Protein AF-A0A6A4QYQ4-F1 (afdb_monomer)

Structure (mmCIF, N/CA/C/O backbone):
data_AF-A0A6A4QYQ4-F1
#
_entry.id   AF-A0A6A4QYQ4-F1
#
loop_
_atom_site.group_PDB
_atom_site.id
_atom_site.type_symbol
_atom_site.label_atom_id
_atom_site.label_alt_id
_atom_site.label_comp_id
_atom_site.label_asym_id
_atom_site.label_entity_id
_atom_site.label_seq_id
_atom_site.pdbx_PDB_ins_code
_atom_site.Cartn_x
_atom_site.Cartn_y
_atom_site.Cartn_z
_atom_site.occupancy
_atom_site.B_iso_or_equiv
_atom_site.auth_seq_id
_atom_site.auth_comp_id
_atom_site.auth_asym_id
_atom_site.auth_atom_id
_atom_site.pdbx_PDB_model_num
ATOM 1 N N . MET A 1 1 ? 36.200 -15.616 38.634 1.00 42.34 1 MET A N 1
ATOM 2 C CA . MET A 1 1 ? 34.795 -15.156 38.515 1.00 42.34 1 MET A CA 1
ATOM 3 C C . MET A 1 1 ? 34.502 -14.800 37.057 1.00 42.34 1 MET A C 1
ATOM 5 O O . MET A 1 1 ? 34.887 -13.727 36.611 1.00 42.34 1 MET A O 1
ATOM 9 N N . ALA A 1 2 ? 33.910 -15.711 36.279 1.00 44.31 2 ALA A N 1
ATOM 10 C CA . ALA A 1 2 ? 33.624 -15.473 34.861 1.00 44.31 2 ALA A CA 1
ATOM 11 C C . ALA A 1 2 ? 32.282 -14.739 34.697 1.00 44.31 2 ALA A C 1
ATOM 13 O O . ALA A 1 2 ? 31.247 -15.209 35.167 1.00 44.31 2 ALA A O 1
ATOM 14 N N . LYS A 1 3 ? 32.292 -13.568 34.049 1.00 54.75 3 LYS A N 1
ATOM 15 C CA . LYS A 1 3 ? 31.078 -12.793 33.754 1.00 54.75 3 LYS A CA 1
ATOM 16 C C . LYS A 1 3 ? 30.328 -13.438 32.585 1.00 54.75 3 LYS A C 1
ATOM 18 O O . LYS A 1 3 ? 30.856 -13.533 31.481 1.00 54.75 3 LYS A O 1
ATOM 23 N N . ALA A 1 4 ? 29.086 -13.849 32.828 1.00 55.16 4 ALA A N 1
ATOM 24 C CA . ALA A 1 4 ? 28.192 -14.388 31.810 1.00 55.16 4 ALA A CA 1
ATOM 25 C C . ALA A 1 4 ? 27.809 -13.306 30.783 1.00 55.16 4 ALA A C 1
ATOM 27 O O . ALA A 1 4 ? 27.131 -12.326 31.102 1.00 55.16 4 ALA A O 1
ATOM 28 N N . VAL A 1 5 ? 28.221 -13.497 29.530 1.00 58.78 5 VAL A N 1
ATOM 29 C CA . VAL A 1 5 ? 27.784 -12.682 28.391 1.00 58.78 5 VAL A CA 1
ATOM 30 C C . VAL A 1 5 ? 26.336 -13.052 28.075 1.00 58.78 5 VAL A C 1
ATOM 32 O O . VAL A 1 5 ? 26.058 -14.096 27.485 1.00 58.78 5 VAL A O 1
ATOM 35 N N . LYS A 1 6 ? 25.389 -12.199 28.478 1.00 55.00 6 LYS A N 1
ATOM 36 C CA . LYS A 1 6 ? 23.975 -12.334 28.105 1.00 55.00 6 LYS A CA 1
ATOM 37 C C . LYS A 1 6 ? 23.851 -12.171 26.585 1.00 55.00 6 LYS A C 1
ATOM 39 O O . LYS A 1 6 ? 23.822 -11.052 26.076 1.00 55.00 6 LYS A O 1
ATOM 44 N N . LYS A 1 7 ? 23.780 -13.285 25.848 1.00 50.59 7 LYS A N 1
ATOM 45 C CA . LYS A 1 7 ? 23.397 -13.293 24.429 1.00 50.59 7 LYS A CA 1
ATOM 46 C C . LYS A 1 7 ? 21.974 -12.741 24.325 1.00 50.59 7 LYS A C 1
ATOM 48 O O . LYS A 1 7 ? 21.006 -13.427 24.639 1.00 50.59 7 LYS A O 1
ATOM 53 N N . SER A 1 8 ? 21.857 -11.482 23.909 1.00 54.22 8 SER A N 1
ATOM 54 C CA . SER A 1 8 ? 20.593 -10.874 23.499 1.00 54.22 8 SER A CA 1
ATOM 55 C C . SER A 1 8 ? 20.063 -11.655 22.298 1.00 54.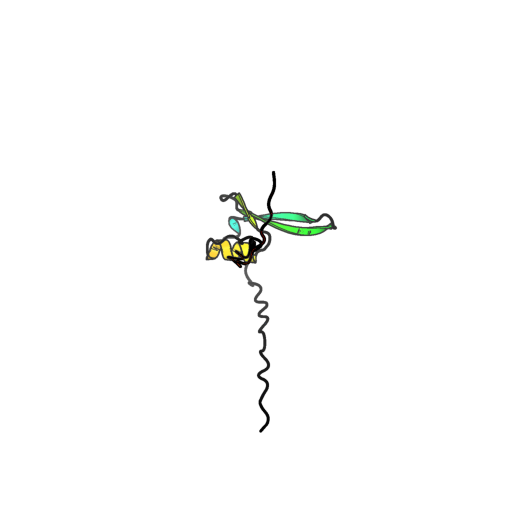22 8 SER A C 1
ATOM 57 O O . SER A 1 8 ? 20.491 -11.463 21.160 1.00 54.22 8 SER A O 1
ATOM 59 N N . THR A 1 9 ? 19.154 -12.590 22.552 1.00 54.25 9 THR A N 1
ATOM 60 C CA . THR A 1 9 ? 18.376 -13.246 21.509 1.00 54.25 9 THR A CA 1
ATOM 61 C C . THR A 1 9 ? 17.405 -12.210 20.954 1.00 54.25 9 THR A C 1
ATOM 63 O O . THR A 1 9 ? 16.296 -12.021 21.454 1.00 54.25 9 THR A O 1
ATOM 66 N N . ARG A 1 10 ? 17.832 -11.486 19.911 1.00 53.66 10 ARG A N 1
ATOM 67 C CA . ARG A 1 10 ? 16.917 -10.710 19.068 1.00 53.66 10 ARG A CA 1
ATOM 68 C C . ARG A 1 10 ? 15.907 -11.695 18.489 1.00 53.66 10 ARG A C 1
ATOM 70 O O . ARG A 1 10 ? 16.190 -12.383 17.512 1.00 53.66 10 ARG A O 1
ATOM 77 N N . LYS A 1 11 ? 14.742 -11.802 19.129 1.00 52.31 11 LYS A N 1
ATOM 78 C CA . LYS A 1 11 ? 13.598 -12.554 18.619 1.00 52.31 11 LYS A CA 1
ATOM 79 C C . LYS A 1 11 ? 13.166 -11.877 17.321 1.00 52.31 11 LYS A C 1
ATOM 81 O O . LYS A 1 11 ? 12.365 -10.948 17.337 1.00 52.31 11 LYS A O 1
ATOM 86 N N . ASN A 1 12 ? 13.701 -12.341 16.195 1.00 55.06 12 ASN A N 1
ATOM 87 C CA . ASN A 1 12 ? 13.149 -12.083 14.874 1.00 55.06 12 ASN A CA 1
ATOM 88 C C . ASN A 1 12 ? 11.815 -12.829 14.793 1.00 55.06 12 ASN A C 1
ATOM 90 O O . ASN A 1 12 ? 11.709 -13.882 14.175 1.00 55.06 12 ASN A O 1
ATOM 94 N N . LYS A 1 13 ? 10.788 -12.311 15.475 1.00 52.41 13 LYS A N 1
ATOM 95 C CA . LYS A 1 13 ? 9.414 -12.747 15.264 1.00 52.41 13 LYS A CA 1
ATOM 96 C C . LYS A 1 13 ? 8.995 -12.177 13.918 1.00 52.41 13 LYS A C 1
ATOM 98 O O . LYS A 1 13 ? 8.414 -11.100 13.819 1.00 52.41 13 LYS A O 1
ATOM 103 N N . SER A 1 14 ? 9.310 -12.917 12.863 1.00 55.28 14 SER A N 1
ATOM 104 C CA . SER A 1 14 ? 8.574 -12.892 11.607 1.00 55.28 14 SER A CA 1
ATOM 105 C C . SER A 1 14 ? 7.150 -13.397 11.868 1.00 55.28 14 SER A C 1
ATOM 107 O O . SER A 1 14 ? 6.728 -14.415 11.336 1.00 55.28 14 SER A O 1
ATOM 109 N N . GLN A 1 15 ? 6.402 -12.696 12.724 1.00 58.44 15 GLN A N 1
ATOM 110 C CA . GLN A 1 15 ? 4.951 -12.751 12.715 1.00 58.44 15 GLN A CA 1
ATOM 111 C C . GLN A 1 15 ? 4.551 -11.985 11.457 1.00 58.44 15 GLN A C 1
ATOM 113 O O . GLN A 1 15 ? 4.377 -10.765 11.451 1.00 58.44 15 GLN A O 1
ATOM 118 N N . LEU A 1 16 ? 4.580 -12.699 10.333 1.00 58.19 16 LEU A N 1
ATOM 119 C CA . LEU A 1 16 ? 3.706 -12.358 9.231 1.00 58.19 16 LEU A CA 1
ATOM 120 C C . LEU A 1 16 ? 2.285 -12.500 9.787 1.00 58.19 16 LEU A C 1
ATOM 122 O O . LEU A 1 16 ? 1.981 -13.548 10.361 1.00 58.19 16 LEU A O 1
ATOM 126 N N . PRO A 1 17 ? 1.453 -11.456 9.701 1.00 54.41 17 PRO A N 1
ATOM 127 C CA . PRO A 1 17 ? 0.049 -11.594 10.036 1.00 54.41 17 PRO A CA 1
ATOM 128 C C . PRO A 1 17 ? -0.516 -12.695 9.134 1.00 54.41 17 PRO A C 1
ATOM 130 O O . PRO A 1 17 ? -0.401 -12.639 7.911 1.00 54.41 17 PRO A O 1
ATOM 133 N N .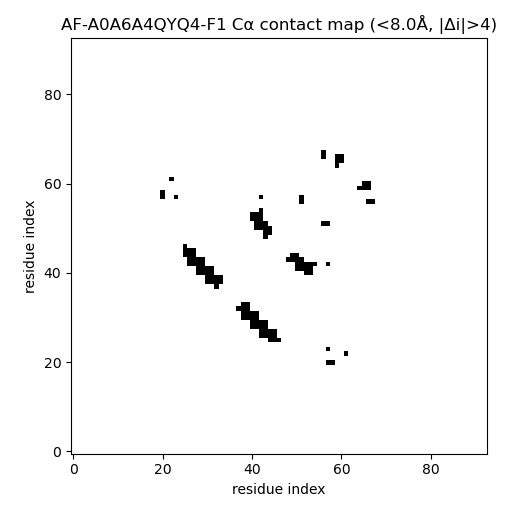 SER A 1 18 ? -1.028 -13.755 9.758 1.00 57.69 18 SER A N 1
ATOM 134 C CA . SER A 1 18 ? -1.577 -14.938 9.084 1.00 57.69 18 SER A CA 1
ATOM 135 C C . SER A 1 18 ? -2.905 -14.653 8.384 1.00 57.69 18 SER A C 1
ATOM 137 O O . SER A 1 18 ? -3.412 -15.498 7.654 1.00 57.69 18 SER A O 1
ATOM 139 N N . LYS A 1 19 ? -3.467 -13.464 8.602 1.00 62.94 19 LYS A N 1
ATOM 140 C CA . LYS A 1 19 ? -4.745 -13.020 8.063 1.00 62.94 19 LYS A CA 1
ATOM 141 C C . LYS A 1 19 ? -4.543 -11.690 7.354 1.00 62.94 19 LYS A C 1
A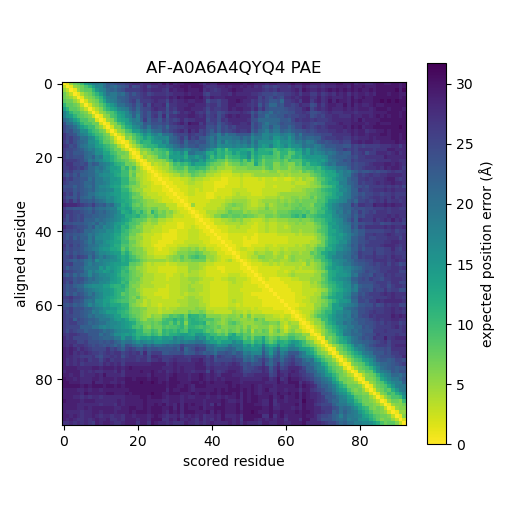TOM 143 O O . LYS A 1 19 ? -3.764 -10.854 7.810 1.00 62.94 19 LYS A O 1
ATOM 148 N N . LEU A 1 20 ? -5.236 -11.520 6.232 1.00 63.78 20 LEU A N 1
ATOM 149 C CA . LEU A 1 20 ? -5.380 -10.207 5.615 1.00 63.78 20 LEU A CA 1
ATOM 150 C C . LEU A 1 20 ? -6.056 -9.282 6.641 1.00 63.78 20 LEU A C 1
ATOM 152 O O . LEU A 1 20 ? -6.969 -9.739 7.330 1.00 63.78 20 LEU A O 1
ATOM 156 N N . PRO A 1 21 ? -5.605 -8.028 6.782 1.00 66.25 21 PRO A N 1
ATOM 157 C CA . PRO A 1 21 ? -6.208 -7.098 7.722 1.00 66.25 21 PRO A CA 1
ATOM 158 C C . PRO A 1 21 ? -7.693 -6.897 7.434 1.00 66.25 21 PRO A C 1
ATOM 160 O O . PRO A 1 21 ? -8.090 -6.703 6.279 1.00 66.25 21 PRO A O 1
ATOM 163 N N . GLU A 1 22 ? -8.487 -6.883 8.502 1.00 68.56 22 GLU A N 1
ATOM 164 C CA . GLU A 1 22 ? -9.832 -6.313 8.488 1.00 68.56 22 GLU A CA 1
ATOM 165 C C . GLU A 1 22 ? -9.707 -4.866 7.984 1.00 68.56 22 GLU A C 1
ATOM 167 O O . GLU A 1 22 ? -8.944 -4.074 8.534 1.00 68.56 22 GLU A O 1
ATOM 172 N N . GLY A 1 23 ? -10.346 -4.559 6.853 1.00 70.19 23 GLY A N 1
ATOM 173 C CA . GLY A 1 23 ? -10.232 -3.257 6.183 1.00 70.19 23 GLY A CA 1
ATOM 174 C C . GLY A 1 23 ? -9.536 -3.274 4.819 1.00 70.19 23 GLY A C 1
ATOM 175 O O . GLY A 1 23 ? -9.568 -2.265 4.116 1.00 70.19 2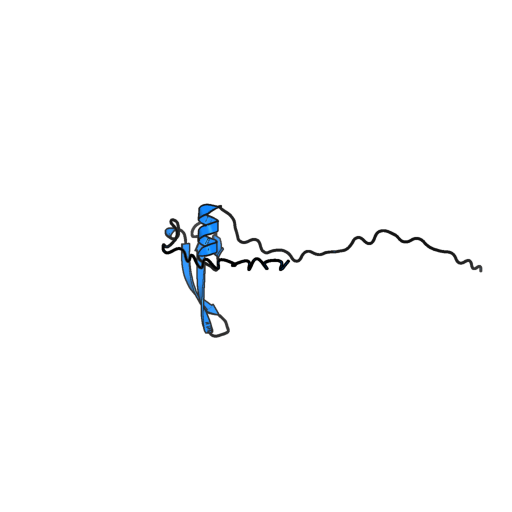3 GLY A O 1
ATOM 176 N N . ILE A 1 24 ? -8.985 -4.409 4.359 1.00 75.81 24 ILE A N 1
ATOM 177 C CA . ILE A 1 24 ? -8.396 -4.486 3.005 1.00 75.81 24 ILE A CA 1
ATOM 178 C C . ILE A 1 24 ? -9.423 -4.248 1.884 1.00 75.81 24 ILE A C 1
ATOM 180 O O . ILE A 1 24 ? -9.052 -3.888 0.770 1.00 75.81 24 ILE A O 1
ATOM 184 N N . GLU A 1 25 ? -10.715 -4.381 2.180 1.00 83.31 25 GLU A N 1
ATOM 185 C CA . GLU A 1 25 ? -11.825 -4.102 1.263 1.00 83.31 25 GLU A CA 1
ATOM 186 C C . GLU A 1 25 ? -11.841 -2.651 0.765 1.00 83.31 25 GLU A C 1
ATOM 188 O O . GLU A 1 25 ? -12.276 -2.366 -0.358 1.00 83.31 25 GLU A O 1
ATOM 193 N N . HIS A 1 26 ? -11.323 -1.715 1.565 1.00 86.88 26 HIS A N 1
ATOM 194 C CA . HIS A 1 26 ? -11.201 -0.307 1.190 1.00 86.88 26 HIS A CA 1
ATOM 195 C C . HIS A 1 26 ? -9.969 -0.019 0.323 1.00 86.88 26 HIS A C 1
ATOM 197 O O . HIS A 1 26 ? -9.763 1.125 -0.098 1.00 86.88 26 HIS A O 1
ATOM 203 N N . TRP A 1 27 ? -9.180 -1.047 -0.002 1.00 89.38 27 TRP A N 1
ATOM 204 C CA . TRP A 1 27 ? -7.942 -0.943 -0.759 1.00 89.38 27 TRP A CA 1
ATOM 205 C C . TRP A 1 27 ? -8.037 -1.657 -2.107 1.00 89.38 27 TRP A C 1
ATOM 207 O O . TRP A 1 27 ? -8.443 -2.808 -2.222 1.00 89.38 27 TRP A O 1
ATOM 217 N N . ILE A 1 28 ? -7.604 -0.966 -3.155 1.00 91.44 28 ILE A N 1
ATOM 218 C CA . ILE A 1 28 ? -7.413 -1.523 -4.490 1.00 91.44 28 ILE A CA 1
ATOM 219 C C . ILE A 1 28 ? -5.958 -1.978 -4.591 1.00 91.44 28 ILE A C 1
ATOM 221 O O . ILE A 1 28 ? -5.032 -1.170 -4.465 1.00 91.44 28 ILE A O 1
ATOM 225 N N . ILE A 1 29 ? -5.750 -3.273 -4.824 1.00 92.31 29 ILE A N 1
ATOM 226 C CA . ILE A 1 29 ? -4.421 -3.857 -5.015 1.00 92.31 29 ILE A CA 1
ATOM 227 C C . ILE A 1 29 ? -4.091 -3.827 -6.502 1.00 92.31 29 ILE A C 1
ATOM 229 O O . ILE A 1 29 ? -4.733 -4.507 -7.299 1.00 92.31 29 ILE A O 1
ATOM 233 N N . ARG A 1 30 ? -3.055 -3.079 -6.881 1.00 93.25 30 ARG A N 1
ATOM 234 C CA . ARG A 1 30 ? -2.579 -3.034 -8.266 1.00 93.25 30 ARG A CA 1
ATOM 235 C C . ARG A 1 30 ? -1.216 -3.723 -8.378 1.00 93.25 30 ARG A C 1
ATOM 237 O O . ARG A 1 30 ? -0.263 -3.287 -7.723 1.00 93.25 30 ARG A O 1
ATOM 244 N N . PRO A 1 31 ? -1.088 -4.797 -9.177 1.00 93.38 31 PRO A N 1
ATOM 245 C CA . PRO A 1 31 ? 0.212 -5.358 -9.511 1.00 93.38 31 PRO A CA 1
ATOM 246 C C . PRO A 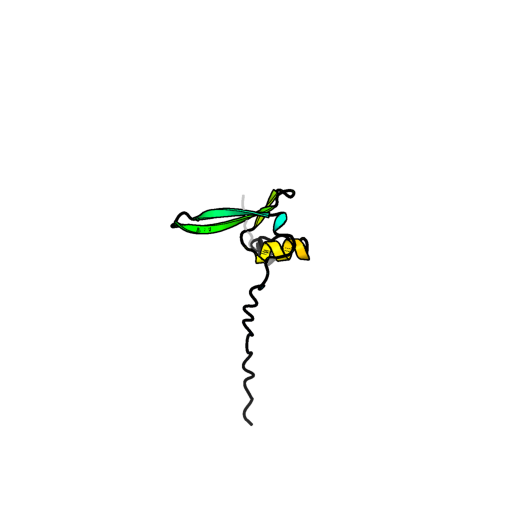1 31 ? 0.948 -4.405 -10.457 1.00 93.38 31 PRO A C 1
ATOM 248 O O . PRO A 1 31 ? 0.361 -3.822 -11.367 1.00 93.38 31 PRO A O 1
ATOM 251 N N . MET A 1 32 ? 2.245 -4.233 -10.241 1.00 93.25 32 MET A N 1
ATOM 252 C CA . MET A 1 32 ? 3.087 -3.341 -11.026 1.00 93.25 32 MET A CA 1
ATOM 253 C C . MET A 1 32 ? 4.470 -3.965 -11.212 1.00 93.25 32 MET A C 1
ATOM 255 O O . MET A 1 32 ? 4.913 -4.795 -10.416 1.00 93.25 32 MET A O 1
ATOM 259 N N . ARG A 1 33 ? 5.168 -3.580 -12.279 1.00 94.75 33 ARG A N 1
ATOM 260 C CA . ARG A 1 33 ? 6.547 -4.002 -12.543 1.00 94.75 33 ARG A CA 1
ATOM 261 C C . ARG A 1 33 ? 7.487 -2.828 -12.315 1.00 94.75 33 ARG A C 1
ATOM 263 O O . ARG A 1 33 ? 7.181 -1.697 -12.684 1.00 94.75 33 ARG A O 1
ATOM 270 N N . ARG A 1 34 ? 8.605 -3.073 -11.636 1.00 89.44 34 ARG A N 1
ATOM 271 C CA . ARG A 1 34 ? 9.692 -2.090 -11.516 1.00 89.44 34 ARG A CA 1
ATOM 272 C C . ARG A 1 34 ? 10.467 -2.025 -12.835 1.00 89.44 34 ARG A C 1
ATOM 274 O O . ARG A 1 34 ? 10.383 -2.953 -13.632 1.00 89.44 34 ARG A O 1
ATOM 281 N N . GLY A 1 35 ? 11.284 -0.987 -13.025 1.00 93.06 35 GLY A N 1
ATOM 282 C CA . GLY A 1 35 ? 12.159 -0.879 -14.204 1.00 93.06 35 GLY A CA 1
ATOM 283 C C . GLY A 1 35 ? 13.121 -2.066 -14.377 1.00 93.06 35 GLY A C 1
ATOM 284 O O . GLY A 1 35 ? 13.516 -2.379 -15.486 1.00 93.06 35 GLY A O 1
ATOM 285 N N . ASN A 1 36 ? 13.425 -2.791 -13.295 1.00 93.25 36 ASN A N 1
ATOM 286 C CA . ASN A 1 36 ? 14.211 -4.029 -13.318 1.00 93.25 36 ASN A CA 1
ATOM 287 C C . ASN A 1 36 ? 13.363 -5.310 -13.488 1.00 93.25 36 ASN A C 1
ATOM 289 O O . ASN A 1 36 ? 13.809 -6.390 -13.111 1.00 93.25 36 ASN A O 1
ATOM 293 N N . GLY A 1 37 ? 12.110 -5.198 -13.936 1.00 92.94 37 GLY A N 1
ATOM 294 C CA . GLY A 1 37 ? 11.205 -6.327 -14.182 1.00 92.94 37 GLY A CA 1
ATOM 295 C C . GLY A 1 37 ? 10.612 -6.987 -12.932 1.00 92.94 37 GLY A C 1
ATOM 296 O O . GLY A 1 37 ? 9.643 -7.738 -13.043 1.00 92.94 37 GLY A O 1
ATOM 297 N N . LYS A 1 38 ? 11.122 -6.688 -11.727 1.00 94.31 38 LYS A N 1
ATOM 298 C CA . LYS A 1 38 ? 10.630 -7.312 -10.491 1.00 94.31 38 LYS A CA 1
ATOM 299 C C . LYS A 1 38 ? 9.180 -6.889 -10.210 1.00 94.31 38 LYS A C 1
ATOM 301 O O . LYS A 1 38 ? 8.910 -5.679 -10.144 1.00 94.31 38 LYS A O 1
ATOM 306 N N . PRO A 1 39 ? 8.250 -7.845 -10.019 1.00 92.31 39 PRO A N 1
ATOM 307 C CA . PRO A 1 39 ? 6.874 -7.527 -9.682 1.00 92.31 39 PRO A CA 1
ATOM 308 C C . PRO A 1 39 ? 6.801 -6.951 -8.268 1.00 92.31 39 PRO A C 1
ATOM 310 O O . PRO A 1 39 ? 7.531 -7.346 -7.359 1.00 92.31 39 PRO A O 1
ATOM 313 N N . TYR A 1 40 ? 5.901 -6.001 -8.076 1.00 91.00 40 TYR A N 1
ATOM 314 C CA . TYR A 1 40 ? 5.524 -5.481 -6.773 1.00 91.00 40 TYR A CA 1
ATOM 315 C C . TYR A 1 40 ? 4.039 -5.129 -6.774 1.00 91.00 40 TYR A C 1
ATOM 317 O O . TYR A 1 40 ? 3.409 -5.043 -7.825 1.00 91.00 40 TYR A O 1
ATOM 325 N N . LYS A 1 41 ? 3.469 -4.950 -5.587 1.00 92.00 41 LYS A N 1
ATOM 326 C CA . LYS A 1 41 ? 2.073 -4.547 -5.416 1.00 92.00 41 LYS A CA 1
ATOM 327 C C . LYS A 1 41 ? 2.035 -3.145 -4.825 1.00 92.00 41 LYS A C 1
ATOM 329 O O . LYS A 1 41 ? 2.862 -2.816 -3.974 1.00 92.00 41 LYS A O 1
ATOM 334 N N . ILE A 1 42 ? 1.085 -2.342 -5.276 1.00 93.31 42 ILE A N 1
ATOM 335 C CA . ILE A 1 42 ? 0.713 -1.086 -4.628 1.00 93.31 42 ILE A CA 1
ATOM 336 C C . ILE A 1 42 ? -0.711 -1.211 -4.102 1.00 93.31 42 ILE A C 1
ATOM 338 O O . ILE A 1 42 ? -1.550 -1.870 -4.716 1.00 93.31 42 ILE A O 1
ATOM 342 N N . TYR A 1 43 ? -0.958 -0.581 -2.963 1.00 91.56 43 TYR A N 1
ATOM 343 C CA . TYR A 1 43 ? -2.248 -0.563 -2.292 1.00 91.56 43 TYR A CA 1
ATOM 344 C C . TYR A 1 43 ? -2.772 0.865 -2.372 1.00 91.56 43 TYR A C 1
ATOM 346 O O . TYR A 1 43 ? -2.107 1.788 -1.905 1.00 91.56 43 TYR A O 1
ATOM 354 N N . ILE A 1 44 ? -3.931 1.057 -2.996 1.00 91.81 44 ILE A N 1
ATOM 355 C CA . ILE A 1 44 ? -4.547 2.372 -3.190 1.00 91.81 44 ILE A CA 1
ATOM 356 C C . ILE A 1 44 ? -5.844 2.420 -2.393 1.00 91.81 44 ILE A C 1
ATOM 358 O O . ILE A 1 44 ? -6.747 1.626 -2.635 1.00 91.81 44 ILE A O 1
ATOM 362 N N . HIS A 1 45 ? -5.951 3.351 -1.455 1.00 90.62 45 HIS A N 1
ATOM 363 C CA . HIS A 1 45 ? -7.160 3.523 -0.663 1.00 90.62 45 HIS A CA 1
ATOM 364 C C . HIS A 1 45 ? -8.264 4.164 -1.521 1.00 90.62 45 HIS A C 1
ATOM 366 O O . HIS A 1 45 ? -8.054 5.240 -2.082 1.00 90.62 45 HIS A O 1
ATOM 372 N N . LYS A 1 46 ? -9.458 3.556 -1.566 1.00 89.50 46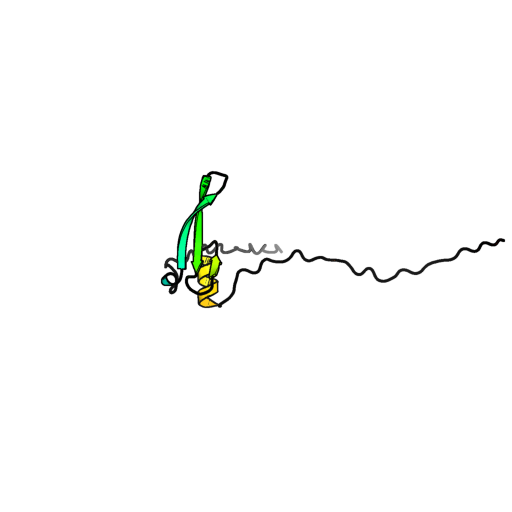 LYS A N 1
ATOM 373 C CA . LYS A 1 46 ? -10.599 3.993 -2.401 1.00 89.50 46 LYS A CA 1
ATOM 374 C C . LYS A 1 46 ? -11.018 5.445 -2.139 1.00 89.50 46 LYS A C 1
ATOM 376 O O . LYS A 1 46 ? -11.168 6.224 -3.070 1.00 89.50 46 LYS A O 1
ATOM 381 N N . VAL A 1 47 ? -11.170 5.810 -0.864 1.00 87.12 47 VAL A N 1
ATOM 382 C CA . VAL A 1 47 ? -11.691 7.129 -0.449 1.00 87.12 47 VAL A CA 1
ATOM 383 C C . VAL A 1 47 ? -10.591 8.175 -0.236 1.00 87.12 47 VAL A C 1
ATOM 385 O O . VAL A 1 47 ? -10.645 9.273 -0.778 1.00 87.12 47 VAL A O 1
ATOM 388 N N . LYS A 1 48 ? -9.560 7.845 0.549 1.00 84.69 48 LYS A N 1
ATOM 389 C CA . LYS A 1 48 ? -8.597 8.824 1.074 1.00 84.69 48 LYS A CA 1
ATOM 390 C C . LYS A 1 48 ? -7.484 9.225 0.089 1.00 84.69 48 LYS A C 1
ATOM 392 O O . LYS A 1 48 ? -6.611 9.997 0.465 1.00 84.69 48 LYS A O 1
ATOM 397 N N . LYS A 1 49 ? -7.480 8.701 -1.149 1.00 85.50 49 LYS A N 1
ATOM 398 C CA . LYS A 1 49 ? -6.429 8.926 -2.175 1.00 85.50 49 LYS A CA 1
ATOM 399 C C . LYS A 1 49 ? -4.997 8.656 -1.668 1.00 85.50 49 LYS A C 1
ATOM 401 O O . LYS A 1 49 ? -4.030 9.236 -2.153 1.00 85.50 49 LYS A O 1
ATOM 406 N N . ILE A 1 50 ? -4.857 7.763 -0.688 1.00 88.38 50 ILE A N 1
ATOM 407 C CA . ILE A 1 50 ? -3.575 7.352 -0.104 1.00 88.38 50 ILE A CA 1
ATOM 408 C C . ILE A 1 50 ? -3.049 6.135 -0.862 1.00 88.38 50 ILE A C 1
ATOM 410 O O . ILE A 1 50 ? -3.805 5.219 -1.184 1.00 88.38 50 ILE A O 1
ATOM 414 N N . THR A 1 51 ? -1.737 6.093 -1.089 1.00 90.19 51 THR A N 1
ATOM 415 C CA . THR A 1 51 ? -1.060 4.934 -1.680 1.00 90.19 51 THR A CA 1
ATOM 416 C C 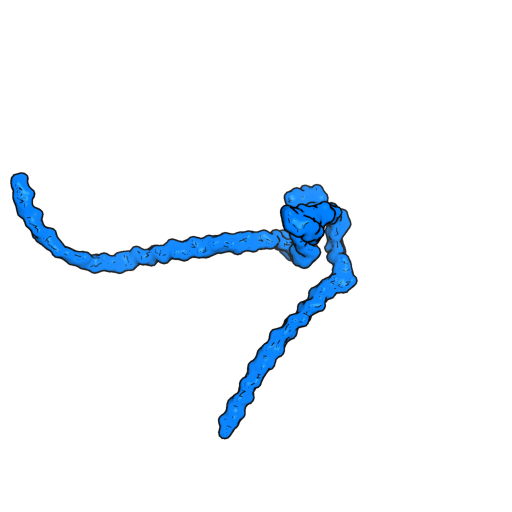. THR A 1 51 ? 0.002 4.383 -0.741 1.00 90.19 51 THR A C 1
ATOM 418 O O . THR A 1 51 ? 0.891 5.1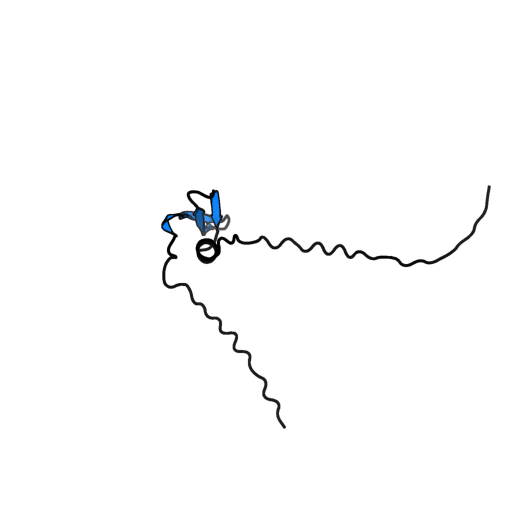24 -0.319 1.00 90.19 51 THR A O 1
ATOM 421 N N . LEU A 1 52 ? -0.046 3.081 -0.469 1.00 90.19 52 LEU A N 1
ATOM 422 C CA . LEU A 1 52 ? 0.916 2.355 0.358 1.00 90.19 52 LEU A CA 1
ATOM 423 C C . LEU A 1 52 ? 1.602 1.250 -0.451 1.00 90.19 52 LEU A C 1
ATOM 425 O O . LEU A 1 52 ? 1.110 0.808 -1.493 1.00 90.19 52 LEU A O 1
ATOM 429 N N . ARG A 1 53 ? 2.781 0.817 0.004 1.00 88.50 53 ARG A N 1
ATOM 430 C CA . ARG A 1 53 ? 3.627 -0.153 -0.718 1.00 88.50 53 ARG A CA 1
ATOM 431 C C . ARG A 1 53 ? 3.719 -1.505 -0.017 1.00 88.50 53 ARG A C 1
ATOM 433 O O . ARG A 1 53 ? 4.254 -2.446 -0.600 1.00 88.50 53 ARG A O 1
ATOM 440 N N . SER A 1 54 ? 3.215 -1.616 1.210 1.00 85.94 54 SER A N 1
ATOM 441 C CA . SER A 1 54 ? 3.262 -2.843 2.004 1.00 85.94 54 SER A CA 1
ATOM 442 C C . SER A 1 54 ? 1.960 -3.091 2.760 1.00 85.94 54 SER A C 1
ATOM 444 O O . SER A 1 54 ? 1.344 -2.158 3.267 1.00 85.94 54 SER A O 1
ATOM 446 N N . VAL A 1 55 ? 1.595 -4.366 2.920 1.00 86.19 55 VAL A N 1
ATOM 447 C CA . VAL A 1 55 ? 0.438 -4.793 3.731 1.00 86.19 55 VAL A CA 1
ATOM 448 C C . VAL A 1 55 ? 0.576 -4.315 5.178 1.00 86.19 55 VAL A C 1
ATOM 450 O O . VAL A 1 55 ? -0.373 -3.808 5.756 1.00 86.19 55 VAL A O 1
ATOM 453 N N . LYS A 1 56 ? 1.795 -4.345 5.732 1.00 84.81 56 LYS A N 1
ATOM 454 C CA . LYS A 1 56 ? 2.064 -3.840 7.090 1.00 84.81 56 LYS A CA 1
ATOM 455 C C . LYS A 1 56 ? 1.826 -2.340 7.249 1.00 84.81 56 LYS A C 1
ATOM 457 O O . LYS A 1 56 ? 1.721 -1.860 8.373 1.00 84.81 56 LYS A O 1
ATOM 462 N N . GLU A 1 57 ? 1.876 -1.575 6.162 1.00 87.38 57 GLU A N 1
ATOM 463 C CA . GLU A 1 57 ? 1.534 -0.151 6.207 1.00 87.38 57 GLU A CA 1
ATOM 464 C C . GLU A 1 57 ? 0.017 0.019 6.194 1.00 87.38 57 GLU A C 1
ATOM 466 O O . GLU A 1 57 ? -0.485 0.843 6.950 1.00 87.38 57 GLU A O 1
ATOM 471 N N . VAL A 1 58 ? -0.694 -0.785 5.393 1.00 85.81 58 VAL A N 1
ATOM 472 C CA . VAL A 1 58 ? -2.165 -0.832 5.372 1.00 85.81 58 VAL A CA 1
ATOM 473 C C . VAL A 1 58 ? -2.697 -1.173 6.762 1.00 85.81 58 VAL A C 1
ATOM 475 O O . VAL A 1 58 ? -3.475 -0.408 7.310 1.00 85.81 58 VAL A O 1
ATOM 478 N N . GLU A 1 59 ? -2.175 -2.225 7.394 1.00 86.44 59 GLU A N 1
ATOM 479 C CA . GLU A 1 59 ? -2.505 -2.593 8.780 1.00 86.44 59 GLU A CA 1
ATOM 480 C C . GLU A 1 59 ? -2.320 -1.437 9.759 1.00 86.44 59 GLU A C 1
ATOM 482 O O . GLU A 1 59 ? -3.217 -1.107 10.523 1.00 86.44 59 GLU A O 1
ATOM 487 N N . ARG A 1 60 ? -1.160 -0.772 9.733 1.00 85.62 60 ARG A N 1
ATOM 488 C CA . ARG A 1 60 ? -0.904 0.356 10.641 1.00 85.62 60 ARG A CA 1
ATOM 489 C C . ARG A 1 60 ? -1.839 1.525 10.391 1.00 85.62 60 ARG A C 1
ATOM 491 O O . ARG A 1 60 ? -2.144 2.248 11.336 1.00 85.62 60 ARG A O 1
ATOM 498 N N . PHE A 1 61 ? -2.223 1.732 9.140 1.00 87.44 61 PHE A N 1
ATOM 499 C CA . PHE A 1 61 ? -3.146 2.782 8.771 1.00 87.44 61 PHE A CA 1
ATOM 500 C C . PHE A 1 61 ? -4.565 2.472 9.247 1.00 87.44 61 PHE A C 1
ATOM 502 O O . PHE A 1 61 ? -5.194 3.355 9.813 1.00 87.44 61 PHE A O 1
ATOM 509 N N . GLU A 1 62 ? -5.040 1.237 9.096 1.00 85.00 62 GLU A N 1
ATOM 510 C CA . GLU A 1 62 ? -6.355 0.837 9.612 1.00 85.00 62 GLU A CA 1
ATOM 511 C C . GLU A 1 62 ? -6.375 0.852 11.148 1.00 85.00 62 GLU A C 1
ATOM 513 O O . GLU A 1 62 ? -7.274 1.425 11.751 1.00 85.00 62 GLU A O 1
ATOM 518 N N . THR A 1 63 ? -5.343 0.309 11.804 1.00 83.56 63 THR A N 1
ATOM 519 C CA . THR A 1 63 ? -5.302 0.225 13.273 1.00 83.56 63 THR A CA 1
ATOM 520 C C . THR A 1 63 ? -5.030 1.569 13.951 1.00 83.56 63 THR A C 1
ATOM 522 O O . THR A 1 63 ? -5.637 1.876 14.969 1.00 83.56 63 THR A O 1
ATOM 525 N N . ASN A 1 64 ? -4.090 2.367 13.433 1.00 83.25 64 ASN A N 1
ATOM 526 C CA . ASN A 1 64 ? -3.602 3.577 14.113 1.00 83.25 64 ASN A CA 1
ATOM 527 C C . ASN A 1 64 ? -3.853 4.869 13.323 1.00 83.25 64 ASN A C 1
ATOM 529 O O . ASN A 1 64 ? -3.356 5.923 13.719 1.00 83.25 64 ASN A O 1
ATOM 533 N N . GLY A 1 65 ? -4.484 4.813 12.144 1.00 82.12 65 GLY A N 1
ATOM 534 C CA . GLY A 1 65 ? -4.660 5.981 11.267 1.00 82.12 65 GLY A CA 1
ATOM 535 C C . GLY A 1 65 ? -3.351 6.605 10.767 1.00 82.12 65 GLY A C 1
ATOM 536 O O . GLY A 1 65 ? -3.353 7.703 10.213 1.00 82.12 65 GLY A O 1
ATOM 537 N N . THR A 1 66 ? -2.209 5.951 10.992 1.00 80.69 66 THR A N 1
ATOM 538 C CA . THR A 1 66 ? -0.896 6.588 10.869 1.00 80.69 66 THR A CA 1
ATOM 539 C C . THR A 1 66 ? -0.260 6.266 9.523 1.00 80.69 66 THR A C 1
ATOM 541 O O . THR A 1 66 ? 0.002 5.107 9.200 1.00 80.69 66 THR A O 1
ATOM 544 N N . LEU A 1 67 ? 0.042 7.306 8.743 1.00 79.81 67 LEU A N 1
ATOM 545 C CA . LEU A 1 67 ? 0.774 7.181 7.484 1.00 79.81 67 LEU A CA 1
ATOM 546 C C . LEU A 1 67 ? 2.271 6.925 7.710 1.00 79.81 67 LEU A C 1
ATOM 548 O O . LEU A 1 67 ? 2.843 7.406 8.695 1.00 79.81 67 LEU A O 1
ATOM 552 N N . PRO A 1 68 ? 2.950 6.226 6.780 1.00 74.00 68 PRO A N 1
ATOM 553 C CA . PRO A 1 68 ? 4.398 6.110 6.822 1.00 74.00 68 PRO A CA 1
ATOM 554 C C . PRO A 1 68 ? 5.021 7.506 6.742 1.00 74.00 68 PRO A C 1
ATOM 556 O O . PRO A 1 68 ? 4.930 8.209 5.735 1.00 74.00 68 PRO A O 1
ATOM 559 N N . THR A 1 69 ? 5.680 7.916 7.822 1.00 71.50 69 THR A N 1
ATOM 560 C CA . THR A 1 69 ? 6.422 9.170 7.845 1.00 71.50 69 THR A CA 1
ATOM 561 C C . THR A 1 69 ? 7.696 9.006 7.029 1.00 71.50 69 THR A C 1
ATOM 563 O O . THR A 1 69 ? 8.570 8.184 7.326 1.00 71.50 69 THR A O 1
ATOM 566 N N . ARG A 1 70 ? 7.842 9.822 5.981 1.00 67.12 70 ARG A N 1
ATOM 567 C CA . ARG A 1 70 ? 9.136 10.007 5.328 1.00 67.12 70 ARG A CA 1
ATOM 568 C C . ARG A 1 70 ? 10.029 10.699 6.353 1.00 67.12 70 ARG A C 1
ATOM 570 O O . ARG A 1 70 ? 9.898 11.901 6.551 1.00 67.12 70 ARG A O 1
ATOM 577 N N . LYS A 1 71 ? 10.900 9.950 7.041 1.00 62.41 71 LYS A N 1
ATOM 578 C CA . LYS A 1 71 ? 11.907 10.543 7.934 1.00 62.41 71 LYS A CA 1
ATOM 579 C C . LYS A 1 71 ? 12.701 11.563 7.118 1.00 62.41 71 LYS A C 1
ATOM 581 O O . LYS A 1 71 ? 13.510 11.187 6.270 1.00 62.41 71 LYS A O 1
ATOM 586 N N . GLY A 1 72 ? 12.416 12.848 7.321 1.00 57.47 72 GLY A N 1
ATOM 587 C CA . GLY A 1 72 ? 13.170 13.926 6.703 1.00 57.47 72 GLY A CA 1
ATOM 588 C C . GLY A 1 72 ? 14.635 13.781 7.098 1.00 57.47 72 GLY A C 1
ATOM 589 O O . GLY A 1 72 ? 14.938 13.449 8.247 1.00 57.47 72 GLY A O 1
ATOM 590 N N . LYS A 1 73 ? 15.555 13.998 6.151 1.00 59.62 73 LYS A N 1
ATOM 591 C CA . LYS A 1 73 ? 16.975 14.167 6.477 1.00 59.62 73 LYS A CA 1
ATOM 592 C C . LYS A 1 73 ? 17.052 15.227 7.575 1.00 59.62 73 LYS A C 1
ATOM 594 O O . LYS A 1 73 ? 16.640 16.364 7.358 1.00 59.62 73 LYS A O 1
ATOM 599 N N . LYS A 1 74 ? 17.544 14.845 8.754 1.00 54.50 74 LYS A N 1
ATOM 600 C CA . LYS A 1 74 ? 17.840 15.772 9.845 1.00 54.50 74 LYS A CA 1
ATOM 601 C C . LYS A 1 74 ? 18.908 16.724 9.302 1.00 54.50 74 LYS A C 1
ATOM 603 O O . LYS A 1 74 ? 20.076 16.356 9.234 1.00 54.50 74 LYS A O 1
ATOM 608 N N . ASN A 1 75 ? 18.508 17.904 8.834 1.00 52.22 75 ASN A N 1
ATOM 609 C CA . ASN A 1 75 ? 19.440 18.975 8.504 1.00 52.22 75 ASN A CA 1
ATOM 610 C C . ASN A 1 75 ? 20.045 19.434 9.833 1.00 52.22 75 ASN A C 1
ATOM 612 O O . ASN A 1 75 ? 19.541 20.342 10.486 1.00 52.22 75 ASN A O 1
ATOM 616 N N . SER A 1 76 ? 21.111 18.772 10.276 1.00 51.84 76 SER A N 1
ATOM 617 C CA . SER A 1 76 ? 21.949 19.253 11.365 1.00 51.84 76 SER A CA 1
ATOM 618 C C . SER A 1 76 ? 22.765 20.442 10.858 1.00 51.84 76 SER A C 1
ATOM 620 O O . SER A 1 76 ? 23.982 20.348 10.703 1.00 51.84 76 SER A O 1
ATOM 622 N N . LYS A 1 77 ? 22.109 21.577 10.581 1.00 54.09 77 LYS A N 1
ATOM 623 C CA . LYS A 1 77 ? 22.803 22.865 10.590 1.00 54.09 77 LYS A CA 1
ATOM 624 C C . LYS A 1 77 ? 23.157 23.130 12.049 1.00 54.09 77 LYS A C 1
ATOM 626 O O . LYS A 1 77 ? 22.348 23.641 12.818 1.00 54.09 77 LYS A O 1
ATOM 631 N N . LYS A 1 78 ? 24.354 22.688 12.444 1.00 51.56 78 LYS A N 1
ATOM 632 C CA . LYS A 1 78 ? 24.993 23.097 13.692 1.00 51.56 78 LYS A CA 1
ATOM 633 C C . LYS A 1 78 ? 24.993 24.630 13.701 1.00 51.56 78 LYS A C 1
ATOM 635 O O . LYS A 1 78 ? 25.680 25.240 12.888 1.00 51.56 78 LYS A O 1
ATOM 640 N N . ARG A 1 79 ? 24.211 25.250 14.591 1.00 47.91 79 ARG A N 1
ATOM 641 C CA . ARG A 1 79 ? 24.459 26.635 15.011 1.00 47.91 79 ARG A CA 1
ATOM 642 C C . ARG A 1 79 ? 25.798 26.603 15.745 1.00 47.91 79 ARG A C 1
ATOM 644 O O . ARG A 1 79 ? 25.845 26.243 16.913 1.00 47.91 79 ARG A O 1
ATOM 651 N N . ALA A 1 80 ? 26.888 26.888 15.040 1.00 48.97 80 ALA A N 1
ATOM 652 C CA . ALA A 1 80 ? 28.144 27.246 15.678 1.00 48.97 80 ALA A CA 1
ATOM 653 C C . ALA A 1 80 ? 28.018 28.713 16.101 1.00 48.97 80 ALA A C 1
ATOM 655 O O . ALA A 1 80 ? 28.227 29.628 15.310 1.00 48.97 80 ALA A O 1
ATOM 656 N N . THR A 1 81 ? 27.572 28.933 17.333 1.00 52.03 81 THR A N 1
ATOM 657 C CA . THR A 1 81 ? 27.671 30.234 17.991 1.00 52.03 81 THR A CA 1
ATOM 658 C C . THR A 1 81 ? 29.116 30.485 18.416 1.00 52.03 81 THR A C 1
ATOM 660 O O . THR A 1 81 ? 29.698 29.658 19.109 1.00 52.03 81 THR A O 1
ATOM 663 N N . LEU A 1 82 ? 29.618 31.651 17.995 1.00 50.72 82 LEU A N 1
ATOM 664 C CA . LEU A 1 82 ? 30.740 32.452 18.497 1.00 50.72 82 LEU A CA 1
ATOM 665 C C . LEU A 1 82 ? 32.067 31.758 18.850 1.00 50.72 82 LEU A C 1
ATOM 667 O O . LEU A 1 82 ? 32.198 31.075 19.862 1.00 50.72 82 LEU A O 1
ATOM 671 N N . LYS A 1 83 ? 33.128 32.207 18.169 1.00 40.19 83 LYS A N 1
ATOM 672 C CA . LYS A 1 83 ? 34.379 32.535 18.857 1.00 40.19 83 LYS A CA 1
ATOM 673 C C . LYS A 1 83 ? 34.871 33.911 18.405 1.00 40.19 83 LYS A C 1
ATOM 675 O O . LYS A 1 83 ? 35.182 34.114 17.237 1.00 40.19 83 LYS A O 1
ATOM 680 N N . LYS A 1 84 ? 34.874 34.852 19.356 1.00 48.41 84 LYS A N 1
ATOM 681 C CA . LYS A 1 84 ? 35.655 36.094 19.316 1.00 48.41 84 LYS A CA 1
ATOM 682 C C . LYS A 1 84 ? 37.133 35.771 19.073 1.00 48.41 84 LYS A C 1
ATOM 684 O O . LYS A 1 84 ? 37.574 34.677 19.428 1.00 48.41 84 LYS A O 1
ATOM 689 N N . ASN A 1 85 ? 37.836 36.793 18.575 1.00 41.53 85 ASN A N 1
ATOM 690 C CA . ASN A 1 85 ? 39.273 37.111 18.668 1.00 41.53 85 ASN A CA 1
ATOM 691 C C . ASN A 1 85 ? 39.799 37.416 17.259 1.00 41.53 85 ASN A C 1
ATOM 693 O O . ASN A 1 85 ? 39.504 36.683 16.331 1.00 41.53 85 ASN A O 1
ATOM 697 N N . SER A 1 86 ? 40.604 38.434 16.991 1.00 41.88 86 SER A N 1
ATOM 698 C CA . SER A 1 86 ? 41.273 39.449 17.800 1.00 41.88 86 SER A CA 1
ATOM 699 C C . SER A 1 86 ? 41.978 40.365 16.784 1.00 41.88 86 SER A C 1
ATOM 701 O O . SER A 1 86 ? 42.457 39.867 15.774 1.00 41.88 86 SER A O 1
ATOM 703 N N . SER A 1 87 ? 42.001 41.670 17.063 1.00 50.25 87 SER A N 1
ATOM 704 C CA . SER A 1 87 ? 42.982 42.691 16.646 1.00 50.25 87 SER A CA 1
ATOM 705 C C . SER A 1 87 ? 43.772 42.551 15.324 1.00 50.25 87 SER A C 1
ATOM 707 O O . SER A 1 87 ? 44.563 41.632 15.139 1.00 50.25 87 SER A O 1
ATOM 709 N N . ARG A 1 88 ? 43.748 43.617 14.506 1.00 48.19 88 ARG A N 1
ATOM 710 C CA . ARG A 1 88 ? 44.970 44.332 14.072 1.00 48.19 88 ARG A CA 1
ATOM 711 C C . ARG A 1 88 ? 44.639 45.691 13.435 1.00 48.19 88 ARG A C 1
ATOM 713 O O . ARG A 1 88 ? 43.722 45.802 12.632 1.00 48.19 88 ARG A O 1
ATOM 720 N N . LYS A 1 89 ? 45.399 46.703 13.872 1.00 47.12 89 LYS A N 1
ATOM 721 C CA . LYS A 1 89 ? 45.530 48.076 13.344 1.00 47.12 89 LYS A CA 1
ATOM 722 C C . LYS A 1 89 ? 45.869 48.103 11.844 1.00 47.12 89 LYS A C 1
ATOM 724 O O . LYS A 1 89 ? 46.391 47.107 11.355 1.00 47.12 89 LYS A O 1
ATOM 729 N N . VAL A 1 90 ? 45.711 49.290 11.231 1.00 47.94 90 VAL A N 1
ATOM 730 C CA . VAL A 1 90 ? 46.563 49.996 10.219 1.00 47.94 90 VAL A CA 1
ATOM 731 C C . VAL A 1 90 ? 45.605 50.888 9.395 1.00 47.94 90 VAL A C 1
ATOM 733 O O . VAL A 1 90 ? 44.668 50.367 8.811 1.00 47.94 90 VAL A O 1
ATOM 736 N N . SER A 1 91 ? 4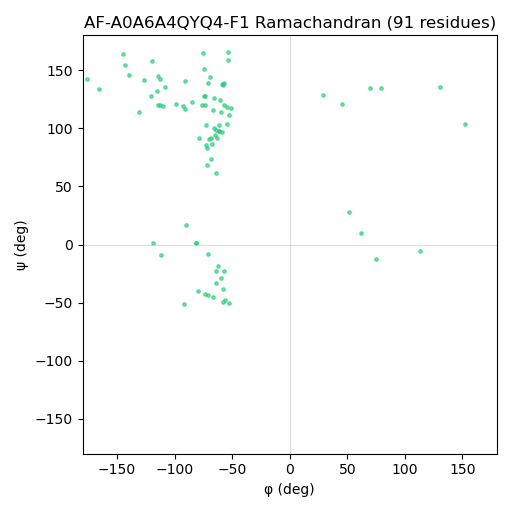5.553 52.210 9.604 1.00 43.41 91 SER A N 1
ATOM 737 C CA . SER A 1 91 ? 46.419 53.294 9.081 1.00 43.41 91 SER A CA 1
ATOM 738 C C . SER A 1 91 ? 46.270 53.574 7.573 1.00 43.41 91 SER A C 1
ATOM 740 O O . SER A 1 91 ? 46.363 52.648 6.775 1.00 43.41 91 SER A O 1
ATOM 742 N N . GLN A 1 92 ? 46.188 54.878 7.251 1.00 46.94 92 GLN A N 1
ATOM 743 C CA . GLN A 1 92 ? 46.216 55.563 5.937 1.00 46.94 92 GLN A CA 1
ATOM 744 C C . GLN A 1 92 ? 44.881 55.530 5.159 1.00 46.94 92 GLN A C 1
ATOM 746 O O . GLN A 1 92 ? 44.228 54.499 5.103 1.00 46.94 92 GLN A O 1
ATOM 751 N N . ARG A 1 93 ? 44.388 56.625 4.569 1.00 43.91 93 ARG A N 1
ATOM 752 C CA . ARG A 1 93 ? 45.060 57.787 3.973 1.00 43.91 93 ARG A CA 1
ATOM 753 C C . ARG A 1 93 ? 44.106 58.982 3.921 1.00 43.91 93 ARG A C 1
ATOM 755 O O . ARG A 1 93 ? 42.890 58.723 3.792 1.00 43.91 93 ARG A O 1
#

Solvent-accessible surface area (backbone atoms only — not comparable to full-atom values): 6599 Å² total; per-residue (Å²): 138,86,82,81,79,80,77,79,76,77,77,79,73,79,73,67,75,92,57,83,55,87,67,53,87,53,40,47,78,43,82,45,68,46,100,85,66,51,77,47,55,38,38,34,36,74,84,80,75,45,76,43,74,47,70,73,50,49,44,40,30,68,76,66,71,46,73,90,75,76,79,67,82,81,79,78,75,74,82,80,78,83,80,87,86,77,91,82,89,83,84,86,132

Radius of gyration: 27.15 Å; Cα contacts (8 Å, |Δi|>4): 63; chains: 1; bounding box: 58×73×53 Å

Mean predicted aligned error: 16.84 Å

Nearest PDB structures (foldseek):
  7sk5-assembly1_B  TM=6.049E-01  e=3.199E+00  Homo sapiens
  7sk4-assembly1_B  TM=6.351E-01  e=6.076E+00  Homo sapiens
  1a15-assembly1_A  TM=4.126E-01  e=3.199E+00  unclassified

Secondary structure (DSSP, 8-state):
-----------------SSPPTTGGGEEEEEEE-TTS-EEEEEEETTT--EESSHHHHHHHHHH-----------------------------

Organism: Lupinus albus (NCBI:txid3870)

pLDDT: mean 70.34, std 18.27, range [40.19, 94.75]

Sequence (93 aa):
MAKAVKKSTRKNKSQLPSKLPEGIEHWIIRPMRRGNGKPYKIYIHKVKKITLRSVKEVERFETNGTLPTRKGKKNSKKRATLKKNSSRKVSQR

Foldseek 3Di:
DDDDDPPPPPPPPPPPPPDQDDPLVQWDWDWDADPVRDIFIWTAGNPPRDIDGDSVQVNCCVVPVDHPDPPPDPPPPPPPDDDDDDDDDDDDD